Protein AF-A0A7J2WR56-F1 (afdb_monomer_lite)

Sequence (73 aa):
MKNISLRDEVYEELSRLKREGESFSDVIMRLLRNNRERSLELLRRYAGKLRGSDIEEMIMEERRKFRVREFDL

pLDDT: mean 85.04, std 11.84, range [42.94, 97.62]

Radius of gyration: 21.15 Å; chains: 1; bounding box: 49×22×51 Å

Structure (mmCIF, N/CA/C/O backbone):
data_AF-A0A7J2WR56-F1
#
_entry.id   AF-A0A7J2WR56-F1
#
loop_
_atom_site.group_PDB
_atom_site.id
_atom_site.type_symbol
_atom_site.label_atom_id
_atom_site.label_alt_id
_atom_site.label_comp_id
_atom_site.label_asym_id
_atom_site.label_entity_id
_atom_site.label_seq_id
_atom_site.pdbx_PDB_ins_code
_atom_site.Cartn_x
_atom_site.Cartn_y
_atom_site.Cartn_z
_atom_site.occupancy
_atom_site.B_iso_or_equiv
_atom_site.auth_seq_id
_atom_site.auth_comp_id
_atom_site.auth_asym_id
_atom_site.auth_atom_id
_atom_site.pdbx_PDB_model_num
ATOM 1 N N . MET A 1 1 ? -4.144 -11.965 21.361 1.00 72.12 1 MET A N 1
ATOM 2 C CA . MET A 1 1 ? -4.392 -10.552 21.007 1.00 72.12 1 MET A CA 1
ATOM 3 C C . MET A 1 1 ? -3.317 -9.717 21.688 1.00 72.12 1 MET A C 1
ATOM 5 O O . MET A 1 1 ? -3.028 -9.991 22.846 1.00 72.12 1 MET A O 1
ATOM 9 N N . LYS A 1 2 ? -2.660 -8.800 20.976 1.00 88.44 2 LYS A N 1
ATOM 10 C CA . LYS A 1 2 ? -1.683 -7.861 21.550 1.00 88.44 2 LYS A CA 1
ATOM 11 C C . LYS A 1 2 ? -2.119 -6.452 21.166 1.00 88.44 2 LYS A C 1
ATOM 13 O O . LYS A 1 2 ? -2.565 -6.263 20.038 1.00 88.44 2 LYS A O 1
ATOM 18 N N . ASN A 1 3 ? -1.990 -5.504 22.086 1.00 92.31 3 ASN A N 1
ATOM 19 C CA . ASN A 1 3 ? -2.311 -4.104 21.832 1.00 92.31 3 ASN A CA 1
ATOM 20 C C . ASN A 1 3 ? -1.040 -3.360 21.420 1.00 92.31 3 ASN A C 1
ATOM 22 O O . ASN A 1 3 ? 0.036 -3.631 21.956 1.00 92.31 3 ASN A O 1
ATOM 26 N N . ILE A 1 4 ? -1.175 -2.436 20.475 1.00 91.12 4 ILE A N 1
ATOM 27 C CA . ILE A 1 4 ? -0.125 -1.492 20.097 1.00 91.12 4 ILE A CA 1
ATOM 28 C C . ILE A 1 4 ? -0.688 -0.083 20.240 1.00 91.12 4 ILE A C 1
ATOM 30 O O . ILE A 1 4 ? -1.845 0.153 19.897 1.00 91.12 4 ILE A O 1
ATOM 34 N N . SER A 1 5 ? 0.122 0.840 20.742 1.00 93.44 5 SER A N 1
ATOM 35 C CA . SER A 1 5 ? -0.227 2.258 20.730 1.00 93.44 5 SER A CA 1
ATOM 36 C C . SER A 1 5 ? 0.173 2.854 19.386 1.00 93.44 5 SER A C 1
ATOM 38 O O . SER A 1 5 ? 1.280 2.615 18.898 1.00 93.44 5 SER A O 1
ATOM 40 N N . LEU A 1 6 ? -0.728 3.622 18.787 1.00 93.56 6 LEU A N 1
ATOM 41 C CA . LEU A 1 6 ? -0.508 4.339 17.535 1.00 93.56 6 LEU A CA 1
ATOM 42 C C . LEU A 1 6 ? -0.618 5.839 17.798 1.00 93.56 6 LEU A C 1
ATOM 44 O O . LEU A 1 6 ? -1.274 6.251 18.751 1.00 93.56 6 LEU A O 1
ATOM 48 N N . ARG A 1 7 ? 0.019 6.648 16.948 1.00 97.62 7 ARG A N 1
ATOM 49 C CA . ARG A 1 7 ? -0.284 8.083 16.901 1.00 97.62 7 ARG A CA 1
ATOM 50 C C . ARG A 1 7 ? -1.700 8.270 16.362 1.00 97.62 7 ARG A C 1
ATOM 52 O O . ARG A 1 7 ? -2.108 7.511 15.481 1.00 97.62 7 ARG A O 1
ATOM 59 N N . ASP A 1 8 ? -2.394 9.295 16.839 1.00 97.31 8 ASP A N 1
ATOM 60 C CA . ASP A 1 8 ? -3.784 9.566 16.454 1.00 97.31 8 ASP A CA 1
ATOM 61 C C . ASP A 1 8 ? -3.930 9.721 14.935 1.00 97.31 8 ASP A C 1
ATOM 63 O O . ASP A 1 8 ? -4.774 9.069 14.326 1.00 97.31 8 ASP A O 1
ATOM 67 N N . GLU A 1 9 ? -3.004 10.447 14.298 1.00 97.38 9 GLU A N 1
ATOM 68 C CA . GLU A 1 9 ? -2.942 10.599 12.836 1.00 97.38 9 GLU A CA 1
ATOM 69 C C . GLU A 1 9 ? -2.902 9.245 12.096 1.00 97.38 9 GLU A C 1
ATOM 71 O O . GLU A 1 9 ? -3.552 9.057 11.073 1.00 97.38 9 GLU A O 1
ATOM 76 N N . VAL A 1 10 ? -2.174 8.259 12.633 1.00 94.94 10 VAL A N 1
ATOM 77 C CA . VAL A 1 10 ? -2.031 6.934 12.014 1.00 94.94 10 VAL A CA 1
ATOM 78 C C . VAL A 1 10 ? -3.314 6.132 12.194 1.00 94.94 10 VAL A C 1
ATOM 80 O O . VAL A 1 10 ? -3.732 5.413 11.286 1.00 94.94 10 VAL A O 1
ATOM 83 N N . TYR A 1 11 ? -3.942 6.246 13.364 1.00 95.38 11 TYR A N 1
ATOM 84 C CA . TYR A 1 11 ? -5.220 5.602 13.631 1.00 95.38 11 TYR A CA 1
ATOM 85 C C . TYR A 1 11 ? -6.320 6.134 12.704 1.00 95.38 11 TYR A C 1
ATOM 87 O O . TYR A 1 11 ? -7.064 5.338 12.125 1.00 95.38 11 TYR A O 1
ATOM 95 N N . GLU A 1 12 ? -6.397 7.453 12.513 1.00 96.50 12 GLU A N 1
ATOM 96 C CA . GLU A 1 12 ? -7.368 8.084 11.615 1.00 96.50 12 GLU A CA 1
ATOM 97 C C . GLU A 1 12 ? -7.213 7.603 10.172 1.00 96.50 12 GLU A C 1
ATOM 99 O O . GLU A 1 12 ? -8.196 7.204 9.543 1.00 96.50 12 GLU A O 1
ATOM 104 N N . GLU A 1 13 ? -5.981 7.559 9.663 1.00 96.12 13 GLU A N 1
ATOM 105 C CA . GLU A 1 13 ? -5.703 7.061 8.315 1.00 96.12 13 GLU A CA 1
ATOM 106 C C . GLU A 1 13 ? -6.083 5.580 8.160 1.00 96.12 13 GLU A C 1
ATOM 108 O O . GLU A 1 13 ? -6.738 5.196 7.187 1.00 96.12 13 GLU A O 1
ATOM 113 N N . LEU A 1 14 ? -5.762 4.733 9.144 1.00 94.38 14 LEU A N 1
ATOM 114 C CA . LEU A 1 14 ? -6.183 3.328 9.123 1.00 94.38 14 LEU A CA 1
ATOM 115 C C . LEU A 1 14 ? -7.708 3.176 9.190 1.00 94.38 14 LEU A C 1
ATOM 117 O O . LEU A 1 14 ? -8.255 2.282 8.543 1.00 94.38 14 LEU A O 1
ATOM 121 N N . SER A 1 15 ? -8.391 4.042 9.940 1.00 94.38 15 SER A N 1
ATOM 122 C CA . SER A 1 15 ? -9.852 4.055 10.048 1.00 94.38 15 SER A CA 1
ATOM 123 C C . SER A 1 15 ? -10.508 4.413 8.712 1.00 94.38 15 SER A C 1
ATOM 125 O O . SER A 1 15 ? -11.436 3.733 8.282 1.00 94.38 15 SER A O 1
ATOM 127 N N . ARG A 1 16 ? -9.967 5.404 7.990 1.00 95.38 16 ARG A N 1
ATOM 128 C CA . ARG A 1 16 ? -10.431 5.776 6.639 1.00 95.38 16 ARG A CA 1
ATOM 129 C C . ARG A 1 16 ? -10.236 4.658 5.614 1.00 95.38 16 ARG A C 1
ATOM 131 O O . ARG A 1 16 ? -11.029 4.520 4.688 1.00 95.38 16 ARG A O 1
ATOM 138 N N . LEU A 1 17 ? -9.176 3.864 5.764 1.00 93.94 17 LEU A N 1
ATOM 139 C CA . LEU A 1 17 ? -8.851 2.752 4.863 1.00 93.94 17 LEU A CA 1
ATOM 140 C C . LEU A 1 17 ? -9.626 1.463 5.159 1.00 93.94 17 LEU A C 1
ATOM 142 O O . LEU A 1 17 ? -9.580 0.529 4.345 1.00 93.94 17 LEU A O 1
ATOM 146 N N . LYS A 1 18 ? -10.275 1.380 6.322 1.00 95.75 18 LYS A N 1
ATOM 147 C CA . LYS A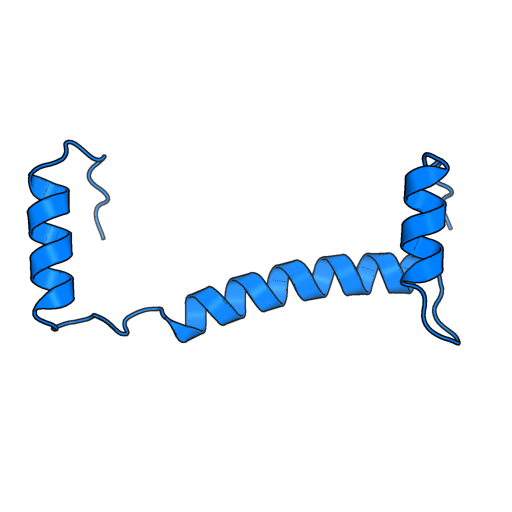 1 18 ? -11.004 0.202 6.779 1.00 95.75 18 LYS A CA 1
ATOM 148 C C . LYS A 1 18 ? -12.291 0.022 5.982 1.00 95.75 18 LYS A C 1
ATOM 150 O O . LYS A 1 18 ? -13.080 0.948 5.830 1.00 95.75 18 LYS A O 1
ATOM 155 N N . ARG A 1 19 ? -12.506 -1.194 5.481 1.00 94.62 19 ARG A N 1
ATOM 156 C CA . ARG A 1 19 ? -13.741 -1.566 4.780 1.00 94.62 19 ARG A CA 1
ATOM 157 C C . ARG A 1 19 ? -14.777 -2.102 5.764 1.00 94.62 19 ARG A C 1
ATOM 159 O O . ARG A 1 19 ? -14.445 -2.498 6.884 1.00 94.62 19 ARG A O 1
ATOM 166 N N . GLU A 1 20 ? -16.034 -2.129 5.338 1.00 93.44 20 GLU A N 1
ATOM 167 C CA . GLU A 1 20 ? -17.110 -2.730 6.123 1.00 93.44 20 GLU A CA 1
ATOM 168 C C . GLU A 1 20 ? -16.780 -4.197 6.446 1.00 93.44 20 GLU A C 1
ATOM 170 O O . GLU A 1 20 ? -16.341 -4.954 5.581 1.00 93.44 20 GLU A O 1
ATOM 175 N N . GLY A 1 21 ? -16.911 -4.573 7.720 1.00 93.25 21 GLY A N 1
ATOM 176 C CA . GLY A 1 21 ? -16.575 -5.914 8.206 1.00 93.25 21 GLY A CA 1
ATOM 177 C C . GLY A 1 21 ? -15.081 -6.212 8.421 1.00 93.25 21 GLY A C 1
ATOM 178 O O . GLY A 1 21 ? -14.776 -7.244 9.010 1.00 93.25 21 GLY A O 1
ATOM 179 N N . GLU A 1 22 ? -14.140 -5.341 8.027 1.00 94.62 22 GLU A N 1
ATOM 180 C CA . GLU A 1 22 ? -12.702 -5.559 8.290 1.00 94.62 22 GLU A CA 1
ATOM 181 C C . GLU A 1 22 ? -12.319 -5.208 9.741 1.00 94.62 22 GLU A C 1
ATOM 183 O O . GLU A 1 22 ? -12.720 -4.176 10.289 1.00 94.62 22 GLU A O 1
ATOM 188 N N . SER A 1 23 ? -11.459 -6.008 10.376 1.00 94.56 23 SER A N 1
ATOM 189 C CA . SER A 1 23 ? -10.754 -5.595 11.597 1.00 94.56 23 SER A CA 1
ATOM 190 C C . SER A 1 23 ? -9.539 -4.718 11.262 1.00 94.56 23 SER A C 1
ATOM 192 O O . SER A 1 23 ? -9.026 -4.735 10.144 1.00 94.56 23 SER A O 1
ATOM 194 N N . PHE A 1 24 ? -9.015 -3.963 12.235 1.00 93.50 24 PHE A N 1
ATOM 195 C CA . PHE A 1 24 ? -7.770 -3.204 12.026 1.00 93.50 24 PHE A CA 1
ATOM 196 C C . PHE A 1 24 ? -6.585 -4.113 11.673 1.00 93.50 24 PHE A C 1
ATOM 198 O O . PHE A 1 24 ? -5.732 -3.734 10.871 1.00 93.50 24 PHE A O 1
ATOM 205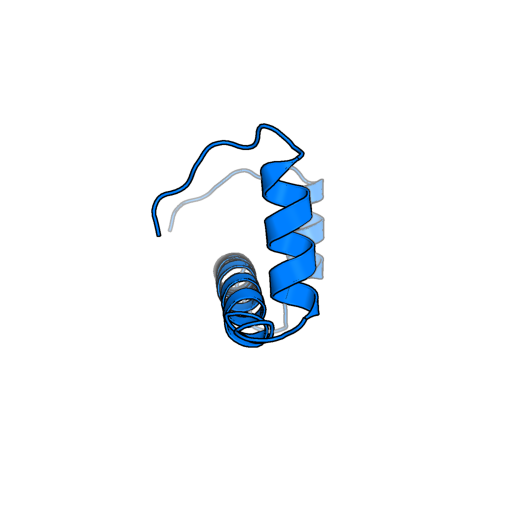 N N . SER A 1 25 ? -6.544 -5.330 12.224 1.00 92.94 25 SER A N 1
ATOM 206 C CA . SER A 1 25 ? -5.537 -6.323 11.852 1.00 92.94 25 SER A CA 1
ATOM 207 C C . SER A 1 25 ? -5.658 -6.734 10.382 1.00 92.94 25 SER A C 1
ATOM 209 O O . SER A 1 25 ? -4.632 -6.863 9.715 1.00 92.94 25 SER A O 1
ATOM 211 N N . ASP A 1 26 ? -6.878 -6.858 9.852 1.00 94.56 26 ASP A N 1
ATOM 212 C CA . ASP A 1 26 ? -7.106 -7.178 8.436 1.00 94.56 26 ASP A CA 1
ATOM 213 C C . ASP A 1 26 ? -6.636 -6.046 7.522 1.00 94.56 26 ASP A C 1
ATOM 215 O O . ASP A 1 26 ? -5.956 -6.301 6.526 1.00 94.56 26 ASP A O 1
ATOM 219 N N . VAL A 1 27 ? -6.910 -4.790 7.896 1.00 95.00 27 VAL A N 1
ATOM 220 C CA . VAL A 1 27 ? -6.436 -3.606 7.160 1.00 95.00 27 VAL A CA 1
ATOM 221 C C . VAL A 1 27 ? -4.911 -3.599 7.075 1.00 95.00 27 VAL A C 1
ATOM 223 O O . VAL A 1 27 ? -4.354 -3.488 5.981 1.00 95.00 27 VAL A O 1
ATOM 226 N N . ILE A 1 28 ? -4.225 -3.774 8.209 1.00 92.69 28 ILE A N 1
ATOM 227 C CA . ILE A 1 28 ? -2.756 -3.806 8.264 1.00 92.69 28 ILE A CA 1
ATOM 228 C C . ILE A 1 28 ? -2.218 -4.937 7.378 1.00 92.69 28 ILE A C 1
ATOM 230 O O . ILE A 1 28 ? -1.331 -4.713 6.553 1.00 92.69 28 ILE A O 1
ATOM 234 N N . MET A 1 29 ? -2.783 -6.141 7.490 1.00 93.25 29 MET A N 1
ATOM 235 C CA . MET A 1 29 ? -2.357 -7.288 6.687 1.00 93.25 29 MET A CA 1
ATOM 236 C C . MET A 1 29 ? -2.579 -7.070 5.188 1.00 93.25 29 MET A C 1
ATOM 238 O O . MET A 1 29 ? -1.702 -7.405 4.387 1.00 93.25 29 MET A O 1
ATOM 242 N N . ARG A 1 30 ? -3.708 -6.475 4.793 1.00 93.44 30 ARG A N 1
ATOM 243 C CA . ARG A 1 30 ? -4.002 -6.127 3.398 1.00 93.44 30 ARG A CA 1
ATOM 244 C C . ARG A 1 30 ? -2.999 -5.120 2.845 1.00 93.44 30 ARG A C 1
ATOM 246 O O . ARG A 1 30 ? -2.498 -5.314 1.740 1.00 93.44 30 ARG A O 1
ATOM 253 N N . LEU A 1 31 ? -2.675 -4.071 3.601 1.00 90.00 31 LEU A N 1
ATOM 254 C CA . LEU A 1 31 ? -1.692 -3.066 3.183 1.00 90.00 31 LEU A CA 1
ATOM 255 C C . LEU A 1 31 ? -0.290 -3.671 3.024 1.00 90.00 31 LEU A C 1
ATOM 257 O O . LEU A 1 31 ? 0.380 -3.415 2.021 1.00 90.00 31 LEU A O 1
ATOM 261 N N . LEU A 1 32 ? 0.128 -4.529 3.961 1.00 88.38 32 LEU A N 1
ATOM 262 C CA . LEU A 1 32 ? 1.417 -5.226 3.894 1.00 88.38 32 LEU A CA 1
ATOM 263 C C . LEU A 1 32 ? 1.512 -6.168 2.684 1.00 88.38 32 LEU A C 1
ATOM 265 O O . LEU A 1 32 ? 2.547 -6.209 2.015 1.00 88.38 32 LEU A O 1
ATOM 269 N N . ARG A 1 33 ? 0.437 -6.906 2.379 1.00 87.62 33 ARG A N 1
ATOM 270 C CA . ARG A 1 33 ? 0.378 -7.809 1.216 1.00 87.62 33 ARG A CA 1
ATOM 271 C C . ARG A 1 33 ? 0.382 -7.042 -0.102 1.00 87.62 33 ARG A C 1
ATOM 273 O O . ARG A 1 33 ? 1.232 -7.318 -0.945 1.00 87.62 33 ARG A O 1
ATOM 280 N N . ASN A 1 34 ? -0.474 -6.027 -0.234 1.00 78.62 34 ASN A N 1
ATOM 281 C CA . ASN A 1 34 ? -0.567 -5.209 -1.445 1.00 78.62 34 ASN A CA 1
ATOM 282 C C . ASN A 1 34 ? 0.771 -4.557 -1.807 1.00 78.62 34 ASN A C 1
ATOM 284 O O . ASN A 1 34 ? 1.122 -4.495 -2.981 1.00 78.62 34 ASN A O 1
ATOM 288 N N . ASN A 1 35 ? 1.540 -4.085 -0.822 1.00 75.25 35 ASN A N 1
ATOM 289 C CA . ASN A 1 35 ? 2.839 -3.470 -1.094 1.00 75.25 35 ASN A CA 1
ATOM 290 C C . ASN A 1 35 ? 3.843 -4.485 -1.682 1.00 75.25 35 ASN A C 1
ATOM 292 O O . ASN A 1 35 ? 4.530 -4.209 -2.670 1.00 75.25 35 ASN A O 1
ATOM 296 N N . ARG A 1 36 ? 3.877 -5.703 -1.125 1.00 71.25 36 ARG A N 1
ATOM 297 C CA . ARG A 1 36 ? 4.751 -6.782 -1.604 1.00 71.25 36 ARG A CA 1
ATOM 298 C C . ARG A 1 36 ? 4.339 -7.276 -2.991 1.00 71.25 36 ARG A C 1
ATOM 300 O O . ARG A 1 36 ? 5.191 -7.411 -3.866 1.00 71.25 36 ARG A O 1
ATOM 307 N N . GLU A 1 37 ? 3.052 -7.528 -3.198 1.00 74.50 37 GLU A N 1
ATOM 308 C CA . GLU A 1 37 ? 2.530 -8.049 -4.464 1.00 74.50 37 GLU A CA 1
ATOM 309 C C . GLU A 1 37 ? 2.687 -7.038 -5.597 1.00 74.50 37 GLU A C 1
ATOM 311 O O . GLU A 1 37 ? 3.186 -7.400 -6.656 1.00 74.50 37 GLU A O 1
ATOM 316 N N . ARG A 1 38 ? 2.382 -5.758 -5.357 1.00 74.06 38 ARG A N 1
ATOM 317 C CA . ARG A 1 38 ? 2.500 -4.702 -6.371 1.00 74.06 38 ARG A CA 1
ATOM 318 C C . ARG A 1 38 ? 3.950 -4.459 -6.791 1.00 74.06 38 ARG A C 1
ATOM 320 O O . ARG A 1 38 ? 4.223 -4.262 -7.972 1.00 74.06 38 ARG A O 1
ATOM 327 N N . SER A 1 39 ? 4.888 -4.529 -5.845 1.00 73.06 39 SER A N 1
ATOM 328 C CA . SER A 1 39 ? 6.323 -4.416 -6.139 1.00 73.06 39 SER A CA 1
ATOM 329 C C . SER A 1 39 ? 6.822 -5.594 -6.983 1.00 73.06 39 SER A C 1
ATOM 331 O O . SER A 1 39 ? 7.523 -5.399 -7.974 1.00 73.06 39 SER A O 1
ATOM 333 N N . LEU A 1 40 ? 6.419 -6.820 -6.636 1.00 74.00 40 LEU A N 1
ATOM 334 C CA . LEU A 1 40 ? 6.778 -8.020 -7.397 1.00 74.00 40 LEU A CA 1
ATOM 335 C C . LEU A 1 40 ? 6.106 -8.063 -8.772 1.00 74.00 40 LEU A C 1
ATOM 337 O O . LEU A 1 40 ? 6.735 -8.479 -9.742 1.00 74.00 40 LEU A O 1
ATOM 341 N N . GLU A 1 41 ? 4.852 -7.629 -8.875 1.00 81.62 41 GLU A N 1
ATOM 342 C CA . GLU A 1 41 ? 4.121 -7.548 -10.138 1.00 81.62 41 GLU A CA 1
ATOM 343 C C . GLU A 1 41 ? 4.796 -6.563 -11.094 1.00 81.62 41 GLU A C 1
ATOM 345 O O . GLU A 1 41 ? 5.020 -6.902 -12.253 1.00 81.62 41 GLU A O 1
ATOM 350 N N . LEU A 1 42 ? 5.180 -5.376 -10.611 1.00 78.94 42 LEU A N 1
ATOM 351 C CA . LEU A 1 42 ? 5.911 -4.394 -11.413 1.00 78.94 42 LEU A CA 1
ATOM 352 C C . LEU A 1 42 ? 7.245 -4.962 -11.903 1.00 78.94 42 LEU A C 1
ATOM 354 O O . LEU A 1 42 ? 7.525 -4.897 -13.099 1.00 78.94 42 LEU A O 1
ATOM 358 N N . LEU A 1 43 ? 8.035 -5.579 -11.019 1.00 81.94 43 LEU A N 1
ATOM 359 C CA . LEU A 1 43 ? 9.296 -6.211 -11.414 1.00 81.94 43 LEU A CA 1
ATOM 360 C C . LEU A 1 43 ? 9.070 -7.303 -12.465 1.00 81.94 43 LEU A C 1
ATOM 362 O O . LEU A 1 43 ? 9.736 -7.295 -13.493 1.00 81.94 43 LEU A O 1
ATOM 366 N N . ARG A 1 44 ? 8.089 -8.191 -12.271 1.00 82.50 44 ARG A N 1
ATOM 367 C CA . ARG A 1 44 ?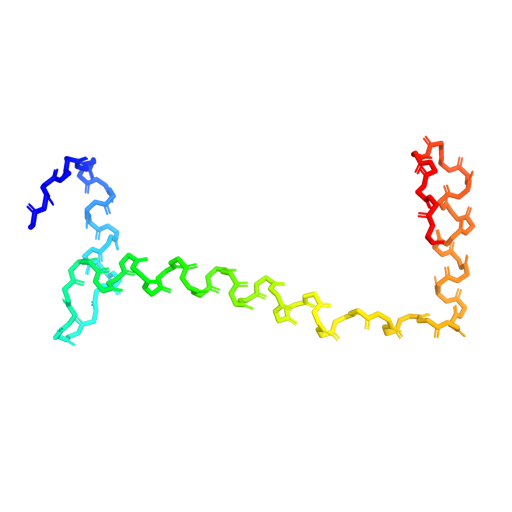 7.744 -9.242 -13.246 1.00 82.50 44 ARG A CA 1
ATOM 368 C C . ARG A 1 44 ? 7.264 -8.680 -14.580 1.00 82.50 44 ARG A C 1
ATOM 370 O O . ARG A 1 44 ? 7.627 -9.208 -15.622 1.00 82.50 44 ARG A O 1
ATOM 377 N N . ARG A 1 45 ? 6.453 -7.619 -14.559 1.00 83.62 45 ARG A N 1
ATOM 378 C CA . ARG A 1 45 ? 5.877 -6.999 -15.761 1.00 83.62 45 ARG A CA 1
ATOM 379 C C . ARG A 1 45 ? 6.950 -6.441 -16.695 1.00 83.62 45 ARG A C 1
ATOM 381 O O . ARG A 1 45 ? 6.725 -6.408 -17.905 1.00 83.62 45 ARG A O 1
ATOM 388 N N . TYR A 1 46 ? 8.071 -5.978 -16.147 1.00 82.44 46 TYR A N 1
ATOM 389 C CA . TYR A 1 46 ? 9.134 -5.326 -16.915 1.00 82.44 46 TYR A CA 1
ATOM 390 C C . TYR A 1 46 ? 10.429 -6.141 -17.011 1.00 82.44 46 TYR A C 1
ATOM 392 O O . TYR A 1 46 ? 11.250 -5.847 -17.880 1.00 82.44 46 TYR A O 1
ATOM 400 N N . ALA A 1 47 ? 10.613 -7.172 -16.180 1.00 83.94 47 ALA A N 1
ATOM 401 C CA . ALA A 1 47 ? 11.791 -8.033 -16.212 1.00 83.94 47 ALA A CA 1
ATOM 402 C C . ALA A 1 47 ? 12.011 -8.623 -17.613 1.00 83.94 47 ALA A C 1
ATOM 404 O O . ALA A 1 47 ? 11.130 -9.262 -18.183 1.00 83.94 47 ALA A O 1
ATOM 405 N N . GLY A 1 48 ? 13.201 -8.387 -18.169 1.00 83.25 48 GLY A N 1
ATOM 406 C CA . GLY A 1 48 ? 13.625 -8.946 -19.453 1.00 83.25 48 GLY A CA 1
ATOM 407 C C . GLY A 1 48 ? 12.977 -8.332 -20.698 1.00 83.25 48 GLY A C 1
ATOM 408 O O . GLY A 1 48 ? 13.339 -8.731 -21.797 1.00 83.25 48 GLY A O 1
ATOM 409 N N . LYS A 1 49 ? 12.072 -7.349 -20.578 1.00 88.69 49 LYS A N 1
ATOM 410 C CA . LYS A 1 49 ? 11.399 -6.749 -21.750 1.00 88.69 49 LYS A CA 1
ATOM 411 C 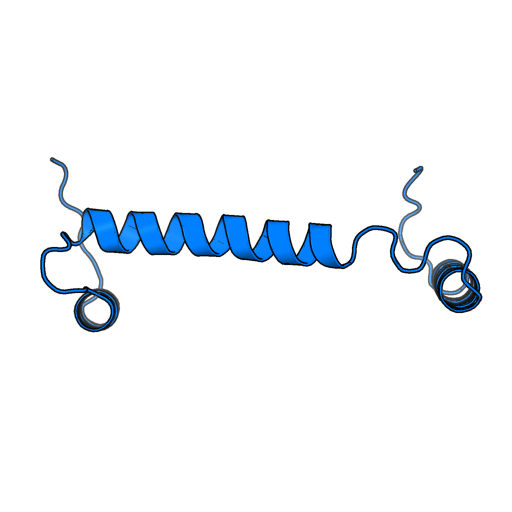C . LYS A 1 49 ? 12.324 -6.008 -22.712 1.00 88.69 49 LYS A C 1
ATOM 413 O O . LYS A 1 49 ? 11.964 -5.838 -23.869 1.00 88.69 49 LYS A O 1
ATOM 418 N N . LEU A 1 50 ? 13.472 -5.546 -22.230 1.00 87.00 50 LEU A N 1
ATOM 419 C CA . LEU A 1 50 ? 14.471 -4.868 -23.054 1.00 87.00 50 LEU A CA 1
ATOM 420 C C . LEU A 1 50 ? 15.523 -5.836 -23.607 1.00 87.00 50 LEU A C 1
ATOM 422 O O . LEU A 1 50 ? 16.384 -5.404 -24.363 1.00 87.00 50 LEU A O 1
ATOM 426 N N . ARG A 1 51 ? 15.461 -7.126 -23.250 1.00 86.94 51 ARG A N 1
ATOM 427 C CA . ARG A 1 51 ? 16.521 -8.079 -23.572 1.00 86.94 51 ARG A CA 1
ATOM 428 C C . ARG A 1 51 ? 16.680 -8.241 -25.086 1.00 86.94 51 ARG A C 1
ATOM 430 O O . ARG A 1 51 ? 15.714 -8.582 -25.763 1.00 86.94 51 ARG A O 1
ATOM 437 N N . GLY A 1 52 ? 17.891 -8.031 -25.590 1.00 86.19 52 GLY A N 1
ATOM 438 C CA . GLY A 1 52 ? 18.237 -8.098 -27.009 1.00 86.19 52 GLY A CA 1
ATOM 439 C C . GLY A 1 52 ? 17.733 -6.920 -27.845 1.00 86.19 52 GLY A C 1
ATOM 440 O O . GLY A 1 52 ? 17.690 -7.038 -29.064 1.00 86.19 52 GLY A O 1
ATOM 441 N N . SER A 1 53 ? 17.304 -5.821 -27.216 1.00 92.19 53 SER A N 1
ATOM 442 C CA . SER A 1 53 ? 16.926 -4.592 -27.924 1.00 92.19 53 SER A CA 1
ATOM 443 C C . SER A 1 53 ? 18.070 -3.581 -27.955 1.00 92.19 53 SER A C 1
ATOM 445 O O . SER A 1 53 ? 18.850 -3.498 -27.007 1.00 92.19 53 SER A O 1
ATOM 447 N N . ASP A 1 54 ? 18.077 -2.717 -28.968 1.00 91.94 54 ASP A N 1
ATOM 448 C CA . ASP A 1 54 ? 19.018 -1.592 -29.092 1.00 91.94 54 ASP A CA 1
ATOM 449 C C . ASP A 1 54 ? 18.990 -0.666 -27.856 1.00 91.94 54 ASP A C 1
ATOM 451 O O . ASP A 1 54 ? 19.981 -0.037 -27.488 1.00 91.94 54 ASP A O 1
ATOM 455 N N . ILE A 1 55 ? 17.844 -0.606 -27.163 1.00 90.00 55 ILE A N 1
ATOM 456 C CA . ILE A 1 55 ? 17.679 0.150 -25.916 1.00 90.00 55 ILE A CA 1
ATOM 457 C C . ILE A 1 55 ? 18.477 -0.491 -24.771 1.00 90.00 55 ILE A C 1
ATOM 459 O O . ILE A 1 55 ? 19.061 0.231 -23.964 1.00 90.00 55 ILE A O 1
ATOM 463 N N . GLU A 1 56 ? 18.510 -1.825 -24.671 1.00 90.00 56 GLU A N 1
ATOM 464 C CA . GLU A 1 56 ? 19.352 -2.508 -23.679 1.00 90.00 56 GLU A CA 1
ATOM 465 C C . GLU A 1 56 ? 20.831 -2.249 -23.956 1.00 90.00 56 GLU A C 1
ATOM 467 O O . GLU A 1 56 ? 21.557 -1.909 -23.022 1.00 90.00 56 GLU A O 1
ATOM 472 N N . GLU A 1 57 ? 21.262 -2.326 -25.216 1.00 88.75 57 GLU A N 1
ATOM 473 C CA . GLU A 1 57 ? 22.645 -2.028 -25.599 1.00 88.75 57 GLU A CA 1
ATOM 474 C C . GLU A 1 57 ? 23.039 -0.599 -25.210 1.00 88.75 57 GLU A C 1
ATOM 476 O O . GLU A 1 57 ? 24.030 -0.407 -24.502 1.00 88.75 57 GLU A O 1
ATOM 481 N N . MET A 1 58 ? 22.205 0.387 -25.555 1.00 89.75 58 MET A N 1
ATOM 482 C CA . MET A 1 58 ? 22.411 1.792 -25.193 1.00 89.75 58 MET A CA 1
ATOM 483 C C . MET A 1 58 ? 22.512 1.990 -23.670 1.00 89.75 58 MET A C 1
ATOM 485 O O . MET A 1 58 ? 23.407 2.683 -23.185 1.00 89.75 58 MET A O 1
ATOM 489 N N . ILE A 1 59 ? 21.63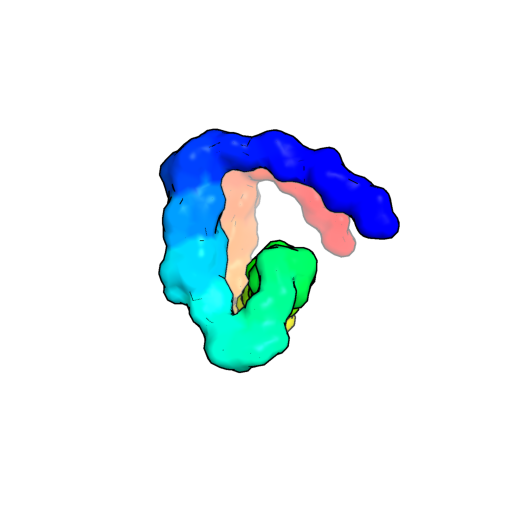1 1.357 -22.885 1.00 87.69 59 ILE A N 1
ATOM 490 C CA . ILE A 1 59 ? 21.679 1.425 -21.414 1.00 87.69 59 ILE A CA 1
ATOM 491 C C . ILE A 1 59 ? 22.980 0.816 -20.879 1.00 87.69 59 ILE A C 1
ATOM 493 O O . ILE A 1 59 ? 23.573 1.362 -19.945 1.00 87.69 59 ILE A O 1
ATOM 497 N N . MET A 1 60 ? 23.423 -0.313 -21.434 1.00 86.12 60 MET A N 1
ATOM 498 C CA . MET A 1 60 ? 24.656 -0.977 -21.007 1.00 86.12 60 MET A CA 1
ATOM 499 C C . MET A 1 60 ? 25.902 -0.164 -21.368 1.00 86.12 60 MET A C 1
ATOM 501 O O . MET A 1 60 ? 26.849 -0.126 -20.583 1.00 86.12 60 MET A O 1
ATOM 505 N N . GLU A 1 61 ? 25.913 0.517 -22.512 1.00 88.75 61 GLU A N 1
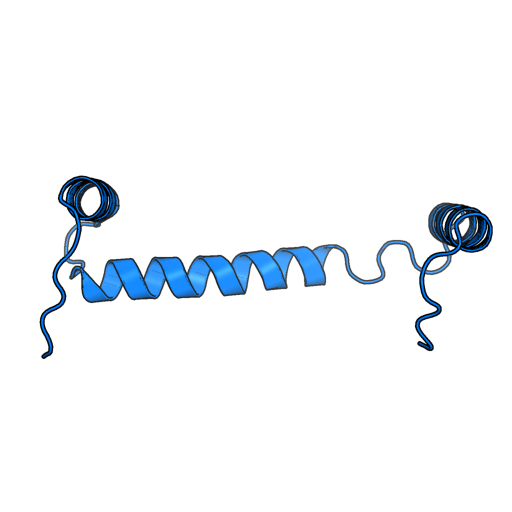ATOM 506 C CA . GLU A 1 61 ? 26.993 1.434 -22.885 1.00 88.75 61 GLU A CA 1
ATOM 507 C C . GLU A 1 61 ? 27.080 2.640 -21.948 1.00 88.75 61 GLU A C 1
ATOM 509 O O . GLU A 1 61 ? 28.162 2.950 -21.447 1.00 88.75 61 GLU A O 1
ATOM 514 N N . GLU A 1 62 ? 25.953 3.284 -21.642 1.00 85.50 62 GLU A N 1
ATOM 515 C CA . GLU A 1 62 ? 25.916 4.387 -20.676 1.00 85.50 62 GLU A CA 1
ATOM 516 C C . GLU A 1 62 ? 26.332 3.923 -19.273 1.00 85.50 62 GLU A C 1
ATOM 518 O O . GLU A 1 62 ? 27.104 4.599 -18.588 1.00 85.50 62 GLU A O 1
ATOM 523 N N . ARG A 1 63 ? 25.919 2.716 -18.861 1.00 81.12 63 ARG A N 1
ATOM 524 C CA . ARG A 1 63 ? 26.384 2.098 -17.610 1.00 81.12 63 ARG A CA 1
ATOM 525 C C . ARG A 1 63 ? 27.882 1.837 -17.583 1.00 81.12 63 ARG A C 1
ATOM 527 O O . ARG A 1 63 ? 28.437 1.897 -16.502 1.00 81.12 63 ARG A O 1
ATOM 534 N N . ARG A 1 64 ? 28.543 1.545 -18.706 1.00 82.12 64 ARG A N 1
ATOM 535 C CA . ARG A 1 64 ? 30.012 1.399 -18.746 1.00 82.12 64 ARG A CA 1
ATOM 536 C C . ARG A 1 64 ? 30.725 2.747 -18.609 1.00 82.12 64 ARG A C 1
ATOM 538 O O . ARG A 1 64 ? 31.815 2.806 -18.047 1.00 82.12 64 ARG A O 1
ATOM 545 N N . LYS A 1 65 ? 30.117 3.829 -19.111 1.00 84.25 65 LYS A N 1
ATOM 546 C CA . LYS A 1 65 ? 30.660 5.198 -19.017 1.00 84.25 65 LYS A CA 1
ATOM 547 C C . LYS A 1 65 ? 30.573 5.754 -17.595 1.00 84.25 65 LYS A C 1
ATOM 549 O O . LYS A 1 65 ? 31.486 6.443 -17.141 1.00 84.25 65 LYS A O 1
ATOM 554 N N . PHE A 1 66 ? 29.500 5.441 -16.874 1.00 72.19 66 PHE A N 1
ATOM 555 C CA . PHE A 1 66 ? 29.394 5.735 -15.447 1.00 72.19 66 PHE A CA 1
ATOM 556 C C . PHE A 1 66 ? 30.101 4.637 -14.644 1.00 72.19 66 PHE A C 1
ATOM 558 O O . PHE A 1 66 ? 29.809 3.469 -14.822 1.00 72.19 66 PHE A O 1
ATOM 565 N N . ARG A 1 67 ? 31.007 4.967 -13.715 1.00 65.19 67 ARG A N 1
ATOM 566 C CA . ARG A 1 67 ? 31.663 3.980 -12.822 1.00 65.19 67 ARG A CA 1
ATOM 567 C C . ARG A 1 67 ? 30.689 3.389 -11.784 1.00 65.19 67 ARG A C 1
ATOM 569 O O . ARG A 1 67 ? 30.898 3.518 -10.577 1.00 65.19 67 ARG A O 1
ATOM 576 N N . VAL A 1 68 ? 29.586 2.800 -12.227 1.00 67.56 68 VAL A N 1
ATOM 577 C CA . VAL A 1 68 ? 28.677 2.036 -11.373 1.00 67.56 68 VAL A CA 1
ATOM 578 C C . VAL A 1 68 ? 29.358 0.724 -10.987 1.00 67.56 68 VAL A C 1
ATOM 580 O O . VAL A 1 68 ? 30.197 0.215 -11.725 1.00 67.56 68 VAL A O 1
ATOM 583 N N . ARG A 1 69 ? 29.052 0.200 -9.794 1.00 63.84 69 ARG A N 1
ATOM 584 C CA . ARG A 1 69 ? 29.598 -1.086 -9.335 1.00 63.84 69 ARG A CA 1
ATOM 585 C C . ARG A 1 69 ? 29.310 -2.164 -10.381 1.00 63.84 69 ARG A C 1
ATOM 587 O O . ARG A 1 69 ? 28.153 -2.309 -10.779 1.00 63.84 69 ARG A O 1
ATOM 594 N N . GLU A 1 70 ? 30.343 -2.901 -10.782 1.00 57.59 70 GLU A N 1
ATOM 595 C CA . GLU A 1 70 ? 30.172 -4.133 -11.549 1.00 57.59 70 GLU A CA 1
ATOM 596 C C . GLU A 1 70 ? 29.290 -5.081 -10.733 1.00 57.59 70 GLU A C 1
ATOM 598 O O . GLU A 1 70 ? 29.537 -5.330 -9.551 1.00 57.59 70 GLU A O 1
ATOM 603 N N . PHE A 1 71 ? 28.206 -5.534 -11.350 1.00 55.62 71 PHE A N 1
ATOM 604 C CA . PHE A 1 71 ? 27.432 -6.664 -10.867 1.00 55.62 71 PHE A CA 1
ATOM 605 C C . PHE A 1 71 ? 27.647 -7.770 -11.887 1.00 55.62 71 PHE A C 1
ATOM 607 O O . PHE A 1 71 ? 27.166 -7.655 -13.015 1.00 55.62 71 PHE A O 1
ATOM 614 N N . ASP A 1 72 ? 28.383 -8.802 -11.483 1.00 45.25 72 ASP A N 1
ATOM 615 C CA . ASP A 1 72 ? 28.466 -10.052 -12.228 1.00 45.25 72 ASP A CA 1
ATOM 616 C C . ASP A 1 72 ? 27.058 -10.671 -12.271 1.00 45.25 72 ASP A C 1
ATOM 618 O O . ASP A 1 72 ? 26.448 -10.917 -11.224 1.00 45.25 72 ASP A O 1
ATOM 622 N N . LEU A 1 73 ? 26.518 -10.830 -13.483 1.00 42.94 73 LEU A N 1
ATOM 623 C CA . LEU A 1 73 ? 25.255 -11.522 -13.771 1.00 42.94 73 LEU A CA 1
ATOM 624 C C . LEU A 1 73 ? 25.505 -13.001 -14.063 1.00 42.94 73 LEU A C 1
ATOM 626 O O . LEU A 1 73 ? 26.454 -13.289 -14.825 1.00 42.94 73 LEU A O 1
#

Foldseek 3Di:
DDDDDDDPVVVVVLVVQDDPPDDSVRSVVVVVVCVVVVVVCVCVVCPCPCPPHPVVVVVVVVVVVDPDDDDDD

Secondary structure (DSSP, 8-state):
-------HHHHHHHHHHPPTT--HHHHHHHHHHHHHHHHHHHHHHHTTTTTTSHHHHHHHHHHHHTTPPP---